Protein AF-W1XEV9-F1 (afdb_monomer)

Mean predicted aligned error: 3.54 Å

Organism: NCBI:txid408170

Sequence (114 aa):
VKIVPIPKSAIVCLFPYHVQHKGHANLSRYTWSTDYHLVINEYLERLIERLQIIDDSAQFSIHCDTSPLADRYMAYLAG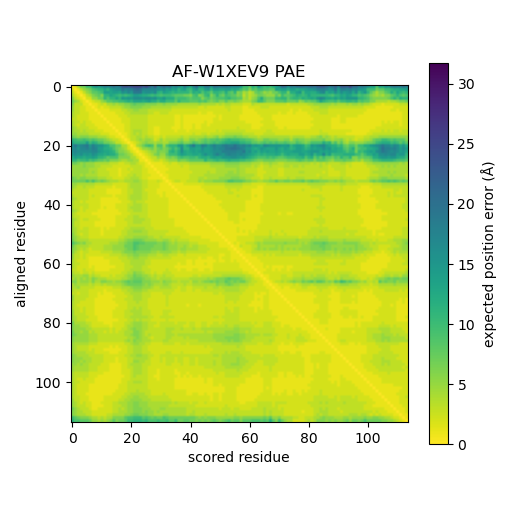LGFYGKNNCFINPKWGSYVVIGTILTTLELKPNTP

Structure (mmCIF, N/CA/C/O backbone):
data_AF-W1XEV9-F1
#
_entry.id   AF-W1XEV9-F1
#
loop_
_atom_site.group_PDB
_atom_site.id
_atom_site.type_symbol
_atom_site.label_atom_id
_atom_site.label_alt_id
_atom_site.label_comp_id
_atom_site.label_asym_id
_atom_site.label_entity_id
_atom_site.label_seq_id
_atom_site.pdbx_PDB_ins_code
_atom_site.Cartn_x
_atom_site.Cartn_y
_atom_site.Cartn_z
_atom_site.occupancy
_atom_site.B_iso_or_equiv
_atom_site.auth_seq_id
_atom_site.auth_comp_id
_atom_site.auth_asym_id
_atom_site.auth_atom_id
_atom_site.pdbx_PDB_model_num
ATOM 1 N N . VAL A 1 1 ? 9.387 1.637 13.069 1.00 63.06 1 VAL A N 1
ATOM 2 C CA . VAL A 1 1 ? 8.037 1.994 12.572 1.00 63.06 1 VAL A CA 1
ATOM 3 C C . VAL A 1 1 ? 7.054 1.887 13.730 1.00 63.06 1 VAL A C 1
ATOM 5 O O . VAL A 1 1 ? 7.037 0.850 14.382 1.00 63.06 1 VAL A O 1
ATOM 8 N N . LYS A 1 2 ? 6.312 2.953 14.057 1.00 72.19 2 LYS A N 1
ATOM 9 C CA . LYS A 1 2 ? 5.299 2.929 15.126 1.00 72.19 2 LYS A CA 1
ATOM 10 C C . LYS A 1 2 ? 4.003 2.361 14.543 1.00 72.19 2 LYS A C 1
ATOM 12 O O . LYS A 1 2 ? 3.473 2.917 13.588 1.00 72.19 2 LYS A O 1
ATOM 17 N N . ILE A 1 3 ? 3.533 1.244 15.083 1.00 80.81 3 ILE A N 1
ATOM 18 C CA . ILE A 1 3 ? 2.278 0.605 14.668 1.00 80.81 3 ILE A CA 1
ATOM 19 C C . ILE A 1 3 ? 1.144 1.204 15.507 1.00 80.81 3 ILE A C 1
ATOM 21 O O . ILE A 1 3 ? 1.338 1.487 16.692 1.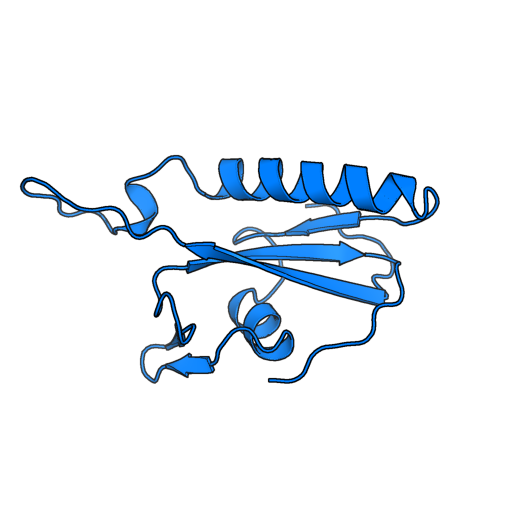00 80.81 3 ILE A O 1
ATOM 25 N N . VAL A 1 4 ? -0.029 1.414 14.905 1.00 86.12 4 VAL A N 1
ATOM 26 C CA . VAL A 1 4 ? -1.252 1.752 15.653 1.00 86.12 4 VAL A CA 1
ATOM 27 C C . VAL A 1 4 ? -1.523 0.649 16.694 1.00 86.12 4 VAL A C 1
ATOM 29 O O . VAL A 1 4 ? -1.494 -0.519 16.320 1.00 86.12 4 VAL A O 1
ATOM 32 N N . PRO A 1 5 ? -1.789 0.964 17.977 1.00 78.94 5 PRO A N 1
ATOM 33 C CA . PRO A 1 5 ? -1.836 -0.043 19.044 1.00 78.94 5 PRO A CA 1
ATOM 34 C C . PRO A 1 5 ? -2.851 -1.177 18.833 1.00 78.94 5 PRO A C 1
ATOM 36 O O . PRO A 1 5 ? -2.576 -2.311 19.214 1.00 78.94 5 PRO A O 1
ATOM 39 N N . ILE A 1 6 ? -4.017 -0.880 18.246 1.00 91.12 6 ILE A N 1
ATOM 40 C CA . ILE A 1 6 ? -5.091 -1.853 17.981 1.00 91.12 6 ILE A CA 1
ATOM 41 C C . ILE A 1 6 ? -5.744 -1.499 16.632 1.00 91.12 6 ILE A C 1
ATOM 43 O O . ILE A 1 6 ? -6.761 -0.801 16.604 1.00 91.12 6 ILE A O 1
ATOM 47 N N . PRO A 1 7 ? -5.145 -1.892 15.494 1.00 94.38 7 PRO A N 1
ATOM 48 C CA . PRO A 1 7 ? -5.729 -1.612 14.190 1.00 94.38 7 PRO A CA 1
ATOM 49 C C . PRO A 1 7 ? -6.982 -2.473 13.989 1.00 94.38 7 PRO A C 1
ATOM 51 O O . PRO A 1 7 ? -6.974 -3.668 14.281 1.00 94.38 7 PRO A O 1
ATOM 54 N N . LYS A 1 8 ? -8.057 -1.865 13.483 1.00 96.62 8 LYS A N 1
ATOM 55 C CA . LYS A 1 8 ? -9.320 -2.550 13.166 1.00 96.62 8 LYS A CA 1
ATOM 56 C C . LYS A 1 8 ? -9.447 -2.879 11.682 1.00 96.62 8 LYS A C 1
ATOM 58 O O . LYS A 1 8 ? -10.092 -3.862 11.332 1.00 96.62 8 LYS A O 1
ATOM 63 N N . SER A 1 9 ? -8.805 -2.084 10.826 1.00 97.38 9 SER A N 1
ATOM 64 C CA . SER A 1 9 ? -8.821 -2.264 9.373 1.00 97.38 9 SER A CA 1
ATOM 65 C C . SER A 1 9 ? -7.467 -1.929 8.747 1.00 97.38 9 SER A C 1
ATOM 67 O O . SER A 1 9 ? -6.635 -1.237 9.344 1.00 97.38 9 SER A O 1
ATOM 69 N N . ALA A 1 10 ? -7.275 -2.386 7.510 1.00 97.62 10 ALA A N 1
ATOM 70 C CA . ALA A 1 10 ? -6.152 -2.015 6.662 1.00 97.62 10 ALA A CA 1
ATOM 71 C C . ALA A 1 10 ? -6.660 -1.484 5.316 1.00 97.62 10 ALA A C 1
ATOM 73 O O . ALA A 1 10 ? -7.485 -2.126 4.668 1.00 97.62 10 ALA A O 1
ATOM 74 N N . ILE A 1 11 ? -6.151 -0.330 4.892 1.00 98.19 11 ILE A N 1
ATOM 75 C CA . ILE A 1 11 ? -6.355 0.211 3.545 1.00 98.19 11 ILE A CA 1
ATOM 76 C C . ILE A 1 11 ? -5.089 -0.099 2.756 1.00 98.19 11 ILE A C 1
ATOM 78 O O . ILE A 1 11 ? -4.007 0.345 3.138 1.00 98.19 11 ILE A O 1
ATOM 82 N N . VAL A 1 12 ? -5.212 -0.871 1.679 1.00 98.50 12 VAL A N 1
ATOM 83 C CA . V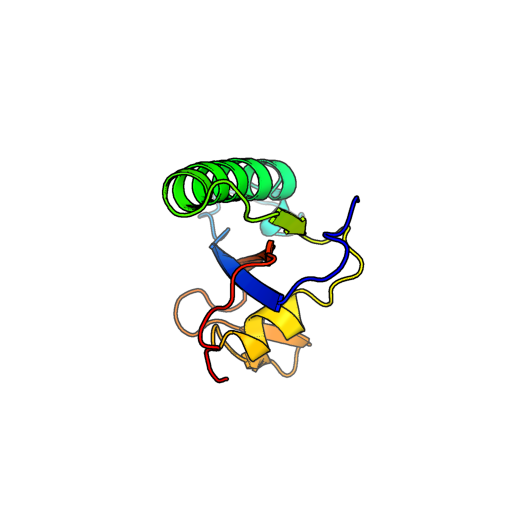AL A 1 12 ? -4.068 -1.310 0.870 1.00 98.50 12 VAL A CA 1
ATOM 84 C C . VAL A 1 12 ? -4.133 -0.656 -0.503 1.00 98.50 12 VAL A C 1
ATOM 86 O O . VAL A 1 12 ? -5.166 -0.682 -1.168 1.00 98.50 12 VAL A O 1
ATOM 89 N N . CYS A 1 13 ? -3.016 -0.079 -0.932 1.00 98.44 13 CYS A N 1
ATOM 90 C CA . CYS A 1 13 ? -2.889 0.664 -2.177 1.00 98.44 13 CYS A CA 1
ATOM 91 C C . CYS A 1 13 ? -1.770 0.071 -3.039 1.00 98.44 13 CYS A C 1
ATOM 93 O O . CYS A 1 13 ? -0.700 -0.281 -2.537 1.00 98.44 13 CYS A O 1
ATOM 95 N N . LEU A 1 14 ? -2.006 0.001 -4.351 1.00 98.25 14 LEU A N 1
ATOM 96 C CA . LEU A 1 14 ? -0.987 -0.358 -5.336 1.00 98.25 14 LEU A CA 1
ATOM 97 C C . LEU A 1 14 ? -0.451 0.894 -6.022 1.00 98.25 14 LEU A C 1
ATOM 99 O O . LEU A 1 14 ? -1.225 1.730 -6.487 1.00 98.25 14 LEU A O 1
ATOM 103 N N . PHE A 1 15 ? 0.867 0.963 -6.171 1.00 97.69 15 PHE A N 1
ATOM 104 C CA . PHE A 1 15 ? 1.552 2.034 -6.882 1.00 97.69 15 PHE A CA 1
ATOM 105 C C . PHE A 1 15 ? 2.288 1.428 -8.084 1.00 97.69 15 PHE A C 1
ATOM 107 O O . PHE A 1 15 ? 3.289 0.726 -7.907 1.00 97.69 15 PHE A O 1
ATOM 114 N N . PRO A 1 16 ? 1.783 1.616 -9.314 1.00 96.44 16 PRO A N 1
ATOM 115 C CA . PRO A 1 16 ? 2.431 1.081 -10.500 1.00 96.44 16 PRO A CA 1
ATOM 116 C C . PRO A 1 16 ? 3.721 1.850 -10.807 1.00 96.44 16 PRO A C 1
ATOM 118 O O . PRO A 1 16 ? 3.717 3.077 -10.844 1.00 96.44 16 PRO A O 1
ATOM 121 N N . TYR A 1 17 ? 4.812 1.131 -11.078 1.00 95.19 17 TYR A N 1
ATOM 122 C CA . TYR A 1 17 ? 6.136 1.732 -11.328 1.00 95.19 17 TYR A CA 1
ATOM 123 C C . TYR A 1 17 ? 6.672 1.471 -12.742 1.00 95.19 17 TYR A C 1
ATOM 125 O O . TYR A 1 17 ? 7.827 1.767 -13.048 1.00 95.19 17 TYR A O 1
ATOM 133 N N . HIS A 1 18 ? 5.865 0.881 -13.629 1.00 92.50 18 HIS A N 1
ATOM 134 C CA . HIS A 1 18 ? 6.324 0.599 -14.984 1.00 92.50 18 HIS A CA 1
ATOM 135 C C . HIS A 1 18 ? 6.558 1.897 -15.772 1.00 92.50 18 HIS A C 1
ATOM 137 O O . HIS A 1 18 ? 5.623 2.535 -16.254 1.00 92.50 18 HIS A O 1
ATOM 143 N N . VAL A 1 19 ? 7.830 2.223 -15.983 1.00 87.06 19 VAL A N 1
ATOM 144 C CA . VAL A 1 19 ? 8.288 3.312 -16.850 1.00 87.06 19 VAL A CA 1
ATOM 145 C C . VAL A 1 19 ? 8.866 2.757 -18.159 1.00 87.06 19 VAL A C 1
ATOM 147 O O . VAL A 1 19 ? 9.418 1.650 -18.190 1.00 87.06 19 VAL A O 1
ATOM 150 N N . GLN A 1 20 ? 8.710 3.499 -19.263 1.00 84.25 20 GLN A N 1
ATOM 151 C CA . GLN A 1 20 ? 9.337 3.144 -20.543 1.00 84.25 20 GLN A CA 1
ATOM 152 C C . GLN A 1 20 ? 10.855 3.357 -20.468 1.00 84.25 20 GLN A C 1
ATOM 154 O O . GLN A 1 20 ? 11.314 4.378 -19.963 1.00 84.25 20 GLN A O 1
ATOM 159 N N . HIS A 1 21 ? 11.631 2.408 -21.001 1.00 78.31 21 HIS A N 1
ATOM 160 C CA . HIS A 1 21 ? 13.089 2.507 -21.069 1.00 78.31 21 HIS A CA 1
ATOM 161 C C . HIS A 1 21 ? 13.569 3.010 -22.428 1.00 78.31 21 HIS A C 1
ATOM 163 O O . HIS A 1 21 ? 13.054 2.563 -23.454 1.00 78.31 21 HIS A O 1
ATOM 169 N N . LYS A 1 22 ? 14.637 3.813 -22.444 1.00 77.31 22 LYS A N 1
ATOM 170 C CA . LYS A 1 22 ? 15.462 4.040 -23.637 1.00 77.31 22 LYS A CA 1
ATOM 171 C C . LYS A 1 22 ? 16.932 3.811 -23.272 1.00 77.31 22 LYS A C 1
ATOM 173 O O . LYS A 1 22 ? 17.442 4.497 -22.397 1.00 77.31 22 LYS A O 1
ATOM 178 N N . GLY A 1 23 ? 17.602 2.874 -23.946 1.00 82.75 23 GLY A N 1
ATOM 179 C CA . GLY A 1 23 ? 19.027 2.571 -23.744 1.00 82.75 23 GLY A CA 1
ATOM 180 C C . GLY A 1 23 ? 19.292 1.204 -23.105 1.00 82.75 23 GLY A C 1
ATOM 181 O O . GLY A 1 23 ? 18.427 0.327 -23.115 1.00 82.75 23 GLY A O 1
ATOM 182 N N . HIS A 1 24 ? 20.493 1.022 -22.550 1.00 83.62 24 HIS A N 1
ATOM 183 C CA . HIS A 1 24 ? 20.902 -0.177 -21.810 1.00 83.62 24 HIS A CA 1
ATOM 184 C C . HIS A 1 24 ? 20.904 0.103 -20.302 1.00 83.62 24 HIS A C 1
ATOM 186 O O . HIS A 1 24 ? 21.461 1.106 -19.868 1.00 83.62 24 HIS A O 1
ATOM 192 N N . ALA A 1 25 ? 20.302 -0.789 -19.513 1.00 85.38 25 ALA A N 1
ATOM 193 C CA . ALA A 1 25 ? 20.304 -0.735 -18.053 1.00 85.38 25 ALA A CA 1
ATOM 194 C C . ALA A 1 25 ? 20.328 -2.159 -17.485 1.00 85.38 25 ALA A C 1
ATOM 196 O O . ALA A 1 25 ? 19.684 -3.058 -18.027 1.00 85.38 25 ALA A O 1
ATOM 197 N N . ASN A 1 26 ? 21.069 -2.358 -16.396 1.00 89.06 26 ASN A N 1
ATOM 198 C CA . ASN A 1 26 ? 21.226 -3.639 -15.698 1.00 89.06 26 ASN A CA 1
ATOM 199 C C . ASN A 1 26 ? 20.593 -3.647 -14.293 1.00 89.06 26 ASN A C 1
ATOM 201 O O . ASN A 1 26 ? 20.732 -4.629 -13.568 1.00 89.06 26 ASN A O 1
ATOM 205 N N . LEU A 1 27 ? 19.920 -2.561 -13.902 1.00 92.25 27 LEU A N 1
ATOM 206 C CA . LEU A 1 27 ? 19.215 -2.451 -12.626 1.00 92.25 27 LEU A CA 1
ATOM 207 C C . LEU A 1 27 ? 17.744 -2.850 -12.770 1.00 92.25 27 LEU A C 1
ATOM 209 O O . LEU A 1 27 ? 17.127 -2.631 -13.816 1.00 92.25 27 LEU A O 1
ATOM 213 N N . SER A 1 28 ? 17.168 -3.393 -11.699 1.00 91.88 28 SER A N 1
ATOM 214 C CA . SER A 1 28 ? 15.748 -3.747 -11.623 1.00 91.88 28 SER A CA 1
ATOM 215 C C . SER A 1 28 ? 14.839 -2.543 -11.879 1.00 91.88 28 SER A C 1
ATOM 217 O O . SER A 1 28 ? 15.097 -1.443 -11.406 1.00 91.88 28 SER A O 1
ATOM 219 N N . ARG A 1 29 ? 13.715 -2.753 -12.575 1.00 92.12 29 ARG A N 1
ATOM 220 C CA . ARG A 1 29 ? 12.842 -1.654 -13.033 1.00 92.12 29 ARG A CA 1
ATOM 221 C C . ARG A 1 29 ? 12.260 -0.786 -11.908 1.00 92.12 29 ARG A C 1
ATOM 223 O O . ARG A 1 29 ? 11.996 0.386 -12.140 1.00 92.12 29 ARG A O 1
ATOM 230 N N . TYR A 1 30 ? 12.071 -1.333 -10.705 1.00 92.44 30 TYR A N 1
ATOM 231 C CA . TYR A 1 30 ? 11.556 -0.570 -9.560 1.00 92.44 30 TYR A CA 1
ATOM 232 C C . TYR A 1 30 ? 12.551 0.481 -9.033 1.00 92.44 30 TYR A C 1
ATOM 234 O O . TYR A 1 30 ? 12.156 1.341 -8.257 1.00 92.44 30 TYR A O 1
ATOM 242 N N . THR A 1 31 ? 13.823 0.436 -9.451 1.00 92.75 31 THR A N 1
ATOM 243 C CA . THR A 1 31 ? 14.860 1.391 -9.020 1.00 92.75 31 THR A CA 1
ATOM 244 C C . THR A 1 31 ? 15.027 2.569 -9.982 1.00 92.75 31 THR A C 1
ATOM 246 O O . THR A 1 31 ? 15.994 3.316 -9.867 1.00 92.75 31 THR A O 1
ATOM 249 N N . TRP A 1 32 ? 14.179 2.679 -11.007 1.00 91.69 32 TRP A N 1
ATOM 250 C CA . TRP A 1 32 ? 14.372 3.641 -12.099 1.00 91.69 32 TRP A CA 1
ATOM 251 C C . TRP A 1 32 ? 13.591 4.942 -11.919 1.00 91.69 32 TRP A C 1
ATOM 253 O O . TRP A 1 32 ? 13.870 5.924 -12.603 1.00 91.69 32 TRP A O 1
ATOM 263 N N . SER A 1 33 ? 12.595 4.946 -11.038 1.00 88.00 33 SER A N 1
ATOM 264 C CA . SER A 1 33 ? 11.891 6.152 -10.614 1.00 88.00 33 SER A CA 1
ATOM 265 C C . SER A 1 33 ? 12.481 6.687 -9.311 1.00 88.00 33 SER A C 1
ATOM 267 O O . SER A 1 33 ? 13.384 6.087 -8.728 1.00 88.00 33 SER A O 1
ATOM 269 N N . THR A 1 34 ? 11.916 7.790 -8.818 1.00 93.62 34 THR A N 1
ATOM 270 C CA . THR A 1 34 ? 12.046 8.179 -7.411 1.00 93.62 34 THR A CA 1
ATOM 271 C C . THR A 1 34 ? 11.804 6.970 -6.509 1.00 93.62 34 THR A C 1
ATOM 273 O O . THR A 1 34 ? 10.928 6.150 -6.807 1.00 93.62 34 THR A O 1
ATOM 276 N N . ASP A 1 35 ? 12.580 6.876 -5.427 1.00 96.00 35 ASP A N 1
ATOM 277 C CA . ASP A 1 35 ? 12.432 5.842 -4.405 1.00 96.00 35 ASP A CA 1
ATOM 278 C C . ASP A 1 35 ? 10.963 5.723 -3.982 1.00 96.00 35 ASP A C 1
ATOM 280 O O . ASP A 1 35 ? 10.338 6.696 -3.542 1.00 96.00 35 ASP A O 1
ATOM 284 N N . TYR A 1 36 ? 10.405 4.524 -4.146 1.00 96.44 36 TYR A N 1
ATOM 285 C CA . TYR A 1 36 ? 8.994 4.286 -3.893 1.00 96.44 36 TYR A CA 1
ATOM 286 C C . TYR A 1 36 ? 8.614 4.539 -2.438 1.00 96.44 36 TYR A C 1
ATOM 288 O O . TYR A 1 36 ? 7.469 4.898 -2.188 1.00 96.44 36 TYR A O 1
ATOM 296 N N . HIS A 1 37 ? 9.540 4.408 -1.484 1.00 96.94 37 HIS A N 1
ATOM 297 C CA . HIS A 1 37 ? 9.245 4.694 -0.082 1.00 96.94 37 HIS A CA 1
ATOM 298 C C . HIS A 1 37 ? 8.814 6.148 0.115 1.00 96.94 37 HIS A C 1
ATOM 300 O O . HIS A 1 37 ? 7.890 6.417 0.881 1.00 96.94 37 HIS A O 1
ATOM 306 N N . LEU A 1 38 ? 9.452 7.084 -0.594 1.00 97.12 38 LEU A N 1
ATOM 307 C CA . LEU A 1 38 ? 9.117 8.506 -0.523 1.00 97.12 38 LEU A CA 1
ATOM 308 C C . LEU A 1 38 ? 7.746 8.764 -1.149 1.00 97.12 38 LEU A C 1
ATOM 310 O O . LEU A 1 38 ? 6.891 9.395 -0.535 1.00 97.12 38 LEU A O 1
ATOM 314 N N . VAL A 1 39 ? 7.521 8.203 -2.340 1.00 97.06 39 VAL A N 1
ATOM 315 C CA . VAL A 1 39 ? 6.261 8.358 -3.079 1.00 97.06 39 VAL A CA 1
ATOM 316 C C . VAL A 1 39 ? 5.088 7.768 -2.293 1.00 97.06 39 VAL A C 1
ATOM 318 O O . VAL A 1 39 ? 4.052 8.405 -2.149 1.00 97.06 39 VAL A O 1
ATOM 321 N N . ILE A 1 40 ? 5.230 6.558 -1.755 1.00 97.62 40 ILE A N 1
ATOM 322 C CA . ILE A 1 40 ? 4.155 5.892 -1.013 1.00 97.62 40 ILE A CA 1
ATOM 323 C C . ILE A 1 40 ? 3.809 6.670 0.255 1.00 97.62 40 ILE A C 1
ATOM 325 O O . ILE A 1 40 ? 2.626 6.895 0.503 1.00 97.62 40 ILE A O 1
ATOM 329 N N . ASN A 1 41 ? 4.808 7.101 1.034 1.00 97.31 41 ASN A N 1
ATOM 330 C CA . ASN A 1 41 ? 4.550 7.875 2.248 1.00 97.31 41 ASN A CA 1
ATOM 331 C C . ASN A 1 41 ? 3.802 9.173 1.927 1.00 97.31 41 ASN A C 1
ATOM 333 O O . ASN A 1 41 ? 2.734 9.384 2.487 1.00 97.31 41 ASN A O 1
ATOM 337 N N . GLU A 1 42 ? 4.274 9.966 0.960 1.00 98.19 42 GLU A N 1
ATOM 338 C CA . GLU A 1 42 ? 3.628 11.233 0.584 1.00 98.19 42 GLU A CA 1
ATOM 339 C C . GLU A 1 42 ? 2.150 11.039 0.197 1.00 98.19 42 GLU A C 1
ATOM 341 O O . GLU A 1 42 ? 1.258 11.760 0.650 1.00 98.19 42 GLU A O 1
ATOM 346 N N . TYR A 1 43 ? 1.855 10.043 -0.641 1.00 98.44 43 TYR A N 1
ATOM 347 C CA . TYR A 1 43 ? 0.487 9.804 -1.101 1.00 98.44 43 TYR A CA 1
ATOM 348 C C . TYR A 1 43 ? -0.420 9.256 0.005 1.00 98.44 43 TYR A C 1
ATOM 350 O O . TYR A 1 43 ? -1.602 9.608 0.053 1.00 98.44 43 TYR A O 1
ATOM 358 N N . LEU A 1 44 ? 0.101 8.396 0.883 1.00 98.44 44 LEU A N 1
ATOM 359 C CA . LEU A 1 44 ? -0.679 7.843 1.988 1.00 98.44 44 LEU A CA 1
ATOM 360 C C . LEU A 1 44 ? -0.878 8.859 3.120 1.00 98.44 44 LEU A C 1
ATOM 362 O O . LEU A 1 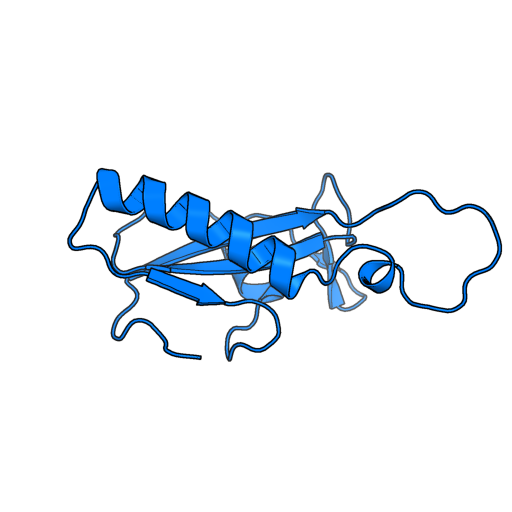44 ? -1.950 8.858 3.718 1.00 98.44 44 LEU A O 1
ATOM 366 N N . GLU A 1 45 ? 0.068 9.770 3.362 1.00 98.38 45 GLU A N 1
ATOM 367 C CA . GLU A 1 45 ? -0.110 10.911 4.273 1.00 98.38 45 GLU A CA 1
ATOM 368 C C . GLU A 1 45 ? -1.263 11.799 3.802 1.00 98.38 45 GLU A C 1
ATOM 370 O O . GLU A 1 45 ? -2.197 12.055 4.559 1.00 98.38 45 GLU A O 1
ATOM 375 N N . ARG A 1 46 ? -1.287 12.154 2.513 1.00 98.38 46 ARG A N 1
ATOM 376 C CA . ARG A 1 46 ? -2.392 12.922 1.916 1.00 98.38 46 ARG A CA 1
ATOM 377 C C . ARG A 1 46 ? -3.740 12.211 2.033 1.00 98.38 46 ARG A C 1
ATOM 379 O O . ARG A 1 46 ? -4.772 12.867 2.164 1.00 98.38 46 ARG A O 1
ATOM 386 N N . LEU A 1 47 ? -3.765 10.879 1.953 1.00 98.25 47 LEU A N 1
ATOM 387 C CA . LEU A 1 47 ? -4.989 10.105 2.173 1.00 98.25 47 LEU A CA 1
ATOM 388 C C . LEU A 1 47 ? -5.413 10.148 3.647 1.00 98.25 47 LEU A C 1
ATOM 390 O O . LEU A 1 47 ? -6.591 10.364 3.926 1.00 98.25 47 LEU A O 1
ATOM 394 N N . ILE A 1 48 ? -4.471 9.993 4.579 1.00 98.19 48 ILE A N 1
ATOM 395 C CA . ILE A 1 48 ? -4.727 10.092 6.021 1.00 98.19 48 ILE A CA 1
ATOM 396 C C . ILE A 1 48 ? -5.297 11.462 6.379 1.00 98.19 48 ILE A C 1
ATOM 398 O O . ILE A 1 48 ? -6.321 11.508 7.051 1.00 98.19 48 ILE A O 1
ATOM 402 N N . GLU A 1 49 ? -4.725 12.556 5.871 1.00 97.81 49 GLU A N 1
ATOM 403 C CA . GLU A 1 49 ? -5.246 13.913 6.092 1.00 97.81 49 GLU A CA 1
ATOM 404 C C . GLU A 1 49 ? -6.726 14.027 5.699 1.00 97.81 49 GLU A C 1
ATOM 406 O O . GLU A 1 49 ? -7.523 14.657 6.390 1.00 97.81 49 GLU A O 1
ATOM 411 N N . ARG A 1 50 ? -7.128 13.382 4.597 1.00 97.31 50 ARG A N 1
ATOM 412 C CA . ARG A 1 50 ? -8.530 13.370 4.157 1.00 97.31 50 ARG A CA 1
ATOM 413 C C . ARG A 1 50 ? -9.418 12.496 5.032 1.00 97.31 50 ARG A C 1
ATOM 415 O O . ARG A 1 50 ? -10.561 12.872 5.265 1.00 97.31 50 ARG A O 1
ATOM 422 N N . LEU A 1 51 ? -8.914 11.364 5.514 1.00 96.38 51 LEU A N 1
ATOM 423 C CA . LEU A 1 51 ? -9.648 10.484 6.425 1.00 96.38 51 LEU A CA 1
ATOM 424 C C . LEU A 1 51 ? -9.828 11.125 7.808 1.00 96.38 51 LEU A C 1
ATOM 426 O O . LEU A 1 51 ? -10.896 11.000 8.397 1.00 96.38 51 LEU A O 1
ATOM 430 N N . GLN A 1 52 ? -8.834 11.875 8.282 1.00 96.38 52 GLN A N 1
ATOM 431 C CA . GLN A 1 52 ? -8.878 12.599 9.556 1.00 96.38 52 GLN A CA 1
ATOM 432 C C . GLN A 1 52 ? -9.903 13.736 9.573 1.00 96.38 52 GLN A C 1
ATOM 434 O O . GLN A 1 52 ? -10.412 14.079 10.631 1.00 96.38 52 GLN A O 1
ATOM 439 N N . ILE A 1 53 ? -10.250 14.309 8.414 1.00 96.06 53 ILE A N 1
ATOM 440 C CA . ILE A 1 53 ? -11.351 15.285 8.319 1.00 96.06 53 ILE A CA 1
ATOM 441 C C . ILE A 1 53 ? -12.708 14.622 8.614 1.00 96.06 53 ILE A C 1
ATOM 443 O O . ILE A 1 53 ? -13.632 15.291 9.069 1.00 96.06 53 ILE A O 1
ATOM 447 N N . ILE A 1 54 ? -12.845 13.326 8.323 1.00 92.31 54 ILE A N 1
ATOM 448 C CA . ILE A 1 54 ? -14.089 12.566 8.507 1.00 92.31 54 ILE A CA 1
ATOM 449 C C . ILE A 1 54 ? -14.213 12.093 9.961 1.00 92.31 54 ILE A C 1
ATOM 451 O O . ILE A 1 54 ? -15.297 12.165 10.534 1.00 92.31 54 ILE A O 1
ATOM 455 N N . ASP A 1 55 ? -13.111 11.613 10.538 1.00 94.12 55 ASP A N 1
ATOM 456 C CA . ASP A 1 55 ? -13.010 11.183 11.933 1.00 94.12 55 ASP A CA 1
ATOM 457 C C . ASP A 1 55 ? -11.621 11.549 12.474 1.00 94.12 55 ASP A C 1
ATOM 459 O O . ASP A 1 55 ? -10.615 10.913 12.145 1.00 94.12 55 ASP A O 1
ATOM 463 N N . ASP A 1 56 ? -11.571 12.593 13.297 1.00 94.69 56 ASP A N 1
ATOM 464 C CA . ASP A 1 56 ? -10.337 13.135 13.870 1.00 94.69 56 ASP A CA 1
ATOM 46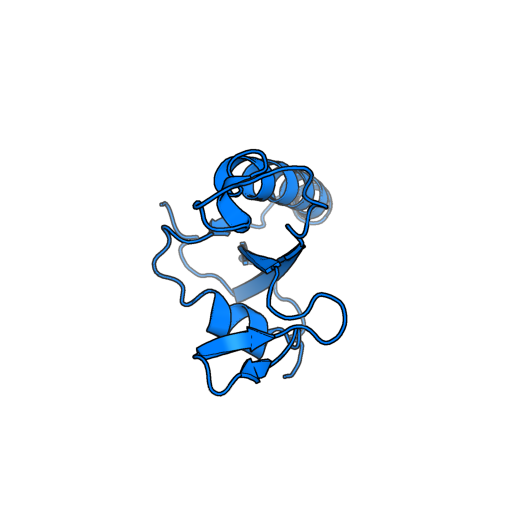5 C C . ASP A 1 56 ? -9.776 12.273 15.013 1.00 94.69 56 ASP A C 1
ATOM 467 O O . ASP A 1 56 ? -8.598 12.382 15.362 1.00 94.69 56 ASP A O 1
ATOM 471 N N . SER A 1 57 ? -10.595 11.375 15.565 1.00 95.62 57 SER A N 1
ATOM 472 C CA . SER A 1 57 ? -10.210 10.443 16.622 1.00 95.62 57 SER A CA 1
ATOM 473 C C . SER A 1 57 ? -9.498 9.201 16.079 1.00 95.62 57 SER A C 1
ATOM 475 O O . SER A 1 57 ? -8.818 8.483 16.825 1.00 95.62 57 SER A O 1
ATOM 477 N N . ALA A 1 58 ? -9.627 8.947 14.774 1.00 96.06 58 ALA A N 1
ATOM 478 C CA . ALA A 1 58 ? -9.019 7.806 14.125 1.00 96.06 58 ALA A CA 1
ATOM 479 C C . ALA A 1 58 ? -7.486 7.906 14.103 1.00 96.06 58 ALA A C 1
ATOM 481 O O . ALA A 1 58 ? -6.886 8.933 13.784 1.00 96.06 58 ALA A O 1
ATOM 482 N N . GLN A 1 59 ? -6.830 6.788 14.414 1.00 97.12 59 GLN A N 1
ATOM 483 C CA . GLN A 1 59 ? -5.378 6.666 14.365 1.00 97.12 59 GLN A CA 1
ATOM 484 C C . GLN A 1 59 ? -4.954 5.918 13.110 1.00 97.12 59 GLN A C 1
ATOM 486 O O . GLN A 1 59 ? -5.634 4.992 12.661 1.00 97.12 59 GLN A O 1
ATOM 491 N N . PHE A 1 60 ? -3.795 6.295 12.575 1.00 96.88 60 PHE A N 1
ATOM 492 C CA . PHE A 1 60 ? -3.261 5.762 11.330 1.00 96.88 60 PHE A CA 1
ATOM 493 C C . PHE A 1 60 ? -1.762 5.483 11.460 1.00 96.88 60 PHE A C 1
ATOM 495 O O . PHE A 1 60 ? -1.044 6.173 12.183 1.00 96.88 60 PHE A O 1
ATOM 502 N N . SER A 1 61 ? -1.276 4.468 10.750 1.00 96.94 61 SER A N 1
ATOM 503 C CA . SER A 1 61 ? 0.158 4.242 10.540 1.00 96.94 61 SER A CA 1
ATOM 504 C C . SER A 1 61 ? 0.395 3.722 9.129 1.00 96.94 61 SER A C 1
ATOM 506 O O . SER A 1 61 ? -0.340 2.845 8.672 1.00 96.94 61 SER A O 1
ATOM 508 N N . ILE A 1 62 ? 1.403 4.275 8.457 1.00 97.25 62 ILE A N 1
ATOM 509 C CA . ILE A 1 62 ? 1.796 3.902 7.097 1.00 97.25 62 ILE A CA 1
ATOM 510 C C . ILE A 1 62 ? 2.859 2.806 7.153 1.00 97.25 62 ILE A C 1
ATOM 512 O O . ILE A 1 62 ? 3.781 2.856 7.969 1.00 97.25 62 ILE A O 1
ATOM 516 N N . HIS A 1 63 ? 2.722 1.827 6.264 1.00 97.00 63 HIS A N 1
ATOM 517 C CA . HIS A 1 63 ? 3.589 0.664 6.143 1.00 97.00 63 HIS A CA 1
ATOM 518 C C . HIS A 1 63 ? 3.878 0.377 4.672 1.00 97.00 63 HIS A C 1
ATOM 520 O O . HIS A 1 63 ? 2.973 0.380 3.839 1.00 97.00 63 HIS A O 1
ATOM 526 N N . CYS A 1 64 ? 5.145 0.127 4.365 1.00 96.06 64 CYS A N 1
ATOM 527 C CA . CYS A 1 64 ? 5.620 -0.306 3.056 1.00 96.06 64 CYS A CA 1
ATOM 528 C C . CYS A 1 64 ? 7.013 -0.908 3.232 1.00 96.06 64 CYS A C 1
ATOM 530 O O . CYS A 1 64 ? 7.869 -0.221 3.793 1.00 96.06 64 CYS A O 1
ATOM 532 N N . ASP A 1 65 ? 7.225 -2.127 2.730 1.00 94.56 65 ASP A N 1
ATOM 533 C CA . ASP A 1 65 ? 8.487 -2.864 2.515 1.00 94.56 65 ASP A CA 1
ATOM 534 C C . ASP A 1 65 ? 9.380 -3.097 3.752 1.00 94.56 65 ASP A C 1
ATOM 536 O O . ASP A 1 65 ? 9.775 -4.215 4.060 1.00 94.56 65 ASP A O 1
ATOM 540 N N . THR A 1 66 ? 9.642 -2.049 4.522 1.00 90.38 66 THR A N 1
ATOM 541 C CA . THR A 1 66 ? 10.430 -2.010 5.762 1.00 90.38 66 THR A CA 1
ATOM 542 C C . THR A 1 66 ? 9.605 -2.269 7.030 1.00 90.38 66 THR A C 1
ATOM 544 O O . THR A 1 66 ? 10.102 -2.139 8.153 1.00 90.38 66 THR A O 1
ATOM 547 N N . SER A 1 67 ? 8.324 -2.601 6.871 1.00 90.75 67 SER A N 1
ATOM 548 C CA . SER A 1 67 ? 7.396 -2.874 7.972 1.00 90.75 67 SER A CA 1
ATOM 549 C C . SER A 1 67 ? 7.331 -4.375 8.300 1.00 90.75 67 SER A C 1
ATOM 551 O O . SER A 1 67 ? 7.731 -5.195 7.478 1.00 90.75 67 SER A O 1
ATOM 553 N N . PRO A 1 68 ? 6.788 -4.782 9.463 1.00 90.69 68 PRO A N 1
ATOM 554 C CA . PRO A 1 68 ? 6.593 -6.201 9.769 1.00 90.69 68 PRO A CA 1
ATOM 555 C C . PRO A 1 68 ? 5.415 -6.840 9.009 1.00 90.69 68 PRO A C 1
ATOM 557 O O . PRO A 1 68 ? 5.119 -8.014 9.230 1.00 90.69 68 PRO A O 1
ATOM 560 N N . LEU A 1 69 ? 4.703 -6.089 8.159 1.00 94.31 69 LEU A N 1
ATOM 561 C CA . LEU A 1 69 ? 3.573 -6.605 7.392 1.00 94.31 69 LEU A CA 1
ATOM 562 C C . LEU A 1 69 ? 4.036 -7.403 6.172 1.00 94.31 69 LEU A C 1
ATOM 564 O O . LEU A 1 69 ? 4.988 -7.050 5.481 1.00 94.31 69 LEU A O 1
ATOM 568 N N . ALA A 1 70 ? 3.297 -8.467 5.859 1.00 96.31 70 ALA A N 1
ATOM 569 C CA . ALA A 1 70 ? 3.456 -9.196 4.609 1.00 96.31 70 ALA A CA 1
ATOM 570 C C . ALA A 1 70 ? 2.696 -8.471 3.486 1.00 96.31 70 ALA A C 1
ATOM 572 O O . ALA A 1 70 ? 1.567 -8.835 3.163 1.00 96.31 70 ALA A O 1
ATOM 573 N N . ASP A 1 71 ? 3.306 -7.450 2.881 1.00 97.25 71 ASP A N 1
ATOM 574 C CA . ASP A 1 71 ? 2.644 -6.537 1.933 1.00 97.25 71 ASP A CA 1
ATOM 575 C C . ASP A 1 71 ? 1.887 -7.249 0.799 1.00 97.25 71 ASP A C 1
ATOM 577 O O . ASP A 1 71 ? 0.732 -6.934 0.509 1.00 97.25 71 ASP A O 1
ATOM 581 N N . ARG A 1 72 ? 2.490 -8.279 0.191 1.00 97.38 72 ARG A N 1
ATOM 582 C CA . ARG A 1 72 ? 1.833 -9.074 -0.866 1.00 97.38 72 ARG A CA 1
ATOM 583 C C . ARG A 1 72 ? 0.579 -9.788 -0.362 1.00 97.38 72 ARG A C 1
ATOM 585 O O . ARG A 1 72 ? -0.386 -9.936 -1.108 1.00 97.38 72 ARG A O 1
ATOM 592 N N . TYR A 1 73 ? 0.583 -10.227 0.896 1.00 97.00 73 TYR A N 1
ATOM 593 C CA . TYR A 1 73 ? -0.555 -10.910 1.505 1.00 97.00 73 TYR A CA 1
ATOM 594 C C . TYR A 1 73 ? -1.652 -9.917 1.866 1.00 97.00 73 TYR A C 1
ATOM 596 O O . TYR A 1 73 ? -2.816 -10.192 1.597 1.00 97.00 73 TYR A O 1
ATOM 604 N N . MET A 1 74 ? -1.280 -8.732 2.351 1.00 97.56 74 MET A N 1
ATOM 605 C CA . MET A 1 74 ? -2.219 -7.629 2.560 1.00 97.56 74 MET A CA 1
ATOM 606 C C . MET A 1 74 ? -2.926 -7.250 1.253 1.00 97.56 74 MET A C 1
ATOM 608 O O . MET A 1 74 ? -4.149 -7.146 1.226 1.00 97.56 74 MET A O 1
ATOM 612 N N . ALA A 1 75 ? -2.184 -7.121 0.148 1.00 98.12 75 ALA A N 1
ATOM 613 C CA . ALA A 1 75 ? -2.765 -6.812 -1.158 1.00 98.12 75 ALA A CA 1
ATOM 614 C C . ALA A 1 75 ? -3.678 -7.927 -1.697 1.00 98.12 75 ALA A C 1
ATOM 616 O O . ALA A 1 75 ? -4.707 -7.632 -2.304 1.00 98.12 75 ALA A O 1
ATOM 617 N N . TYR A 1 76 ? -3.334 -9.194 -1.450 1.00 98.12 76 TYR A N 1
ATOM 618 C CA . TYR A 1 76 ? -4.201 -10.331 -1.768 1.00 98.12 76 TYR A CA 1
ATOM 619 C C . TYR A 1 76 ? -5.506 -10.286 -0.966 1.00 98.12 76 TYR A C 1
ATOM 621 O O . TYR A 1 76 ? -6.576 -10.318 -1.562 1.00 98.12 76 TYR A O 1
ATOM 629 N N . LEU A 1 77 ? -5.428 -10.136 0.362 1.00 97.69 77 LEU A N 1
ATOM 630 C CA . LEU A 1 77 ? -6.606 -10.025 1.232 1.00 97.69 77 LEU A CA 1
ATOM 631 C C . LEU A 1 77 ? -7.509 -8.845 0.851 1.00 97.69 77 LEU A C 1
ATOM 633 O O . LEU A 1 77 ? -8.727 -8.951 0.945 1.00 97.69 77 LEU A O 1
ATOM 637 N N . ALA A 1 78 ? -6.920 -7.744 0.381 1.00 98.00 78 ALA A N 1
ATOM 638 C CA . ALA A 1 78 ? -7.647 -6.575 -0.101 1.00 98.00 78 ALA A CA 1
ATOM 639 C C . ALA A 1 78 ? -8.293 -6.756 -1.493 1.00 98.00 78 ALA A C 1
ATOM 641 O O . ALA A 1 78 ? -8.904 -5.816 -1.999 1.00 98.00 78 ALA A O 1
ATOM 642 N N . GLY A 1 79 ? -8.170 -7.925 -2.133 1.00 97.94 79 GLY A N 1
ATOM 643 C CA . GLY A 1 79 ? -8.785 -8.192 -3.438 1.00 97.94 79 GLY A CA 1
ATOM 644 C C . GLY A 1 79 ? -8.100 -7.498 -4.613 1.00 97.94 79 GLY A C 1
ATOM 645 O O . GLY A 1 79 ? -8.712 -7.269 -5.654 1.00 97.94 79 GLY A O 1
ATOM 646 N N . LEU A 1 80 ? -6.828 -7.118 -4.467 1.00 98.31 80 LEU A N 1
ATOM 647 C CA . LEU A 1 80 ? -6.132 -6.305 -5.469 1.00 98.31 80 LEU 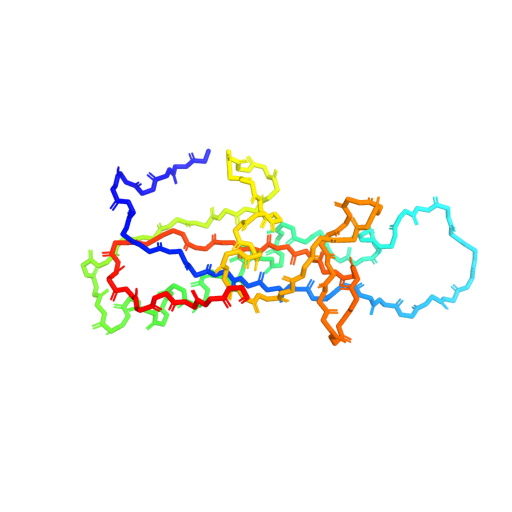A CA 1
ATOM 648 C C . LEU A 1 80 ? -5.442 -7.145 -6.559 1.00 98.31 80 LEU A C 1
ATOM 650 O O . LEU A 1 80 ? -4.841 -6.583 -7.481 1.00 98.31 80 LEU A O 1
ATOM 654 N N . GLY A 1 81 ? -5.462 -8.476 -6.445 1.00 97.81 81 GLY A N 1
ATOM 655 C CA . GLY A 1 81 ? -4.719 -9.383 -7.317 1.00 97.81 81 GLY A CA 1
ATOM 656 C C . GLY A 1 81 ? -4.439 -10.743 -6.678 1.00 97.81 81 GLY A C 1
ATOM 657 O O . GLY A 1 81 ? -5.027 -11.103 -5.664 1.00 97.81 81 GLY A O 1
ATOM 658 N N . PHE A 1 82 ? -3.521 -11.503 -7.275 1.00 97.75 82 PHE A N 1
ATOM 659 C CA . PHE A 1 82 ? -3.223 -12.884 -6.886 1.00 97.75 82 PHE A CA 1
ATOM 660 C C . PHE A 1 82 ? -1.718 -13.182 -6.881 1.00 97.75 82 PHE A C 1
ATOM 662 O O . PHE A 1 82 ? -0.909 -12.411 -7.397 1.00 97.75 82 PHE A O 1
ATOM 669 N N . TYR A 1 83 ? -1.333 -14.325 -6.312 1.00 97.12 83 TYR A N 1
ATOM 670 C CA . TYR A 1 83 ? 0.051 -14.800 -6.325 1.00 97.12 83 TYR A CA 1
ATOM 671 C C . TYR A 1 83 ? 0.370 -15.563 -7.609 1.00 97.12 83 TYR A C 1
ATOM 673 O O . TYR A 1 83 ? -0.241 -16.586 -7.919 1.00 97.12 83 TYR A O 1
ATOM 681 N N . GLY A 1 84 ? 1.374 -15.092 -8.343 1.00 96.69 84 GLY A N 1
ATOM 682 C CA . GLY A 1 84 ? 1.962 -15.847 -9.439 1.00 96.69 84 GLY A CA 1
ATOM 683 C C . GLY A 1 84 ? 2.807 -17.018 -8.933 1.00 96.69 84 GLY A C 1
ATOM 684 O O . GLY A 1 84 ? 3.350 -16.987 -7.830 1.00 96.69 84 GLY A O 1
ATOM 685 N N . LYS A 1 85 ? 3.022 -18.027 -9.789 1.00 97.00 85 LYS A N 1
ATOM 686 C CA . LYS A 1 85 ? 3.954 -19.145 -9.512 1.00 97.00 85 LYS A CA 1
ATOM 687 C C . LYS A 1 85 ? 5.404 -18.687 -9.276 1.00 97.00 85 LYS A C 1
ATOM 689 O O . LYS A 1 85 ? 6.208 -19.437 -8.740 1.00 97.00 85 LYS A O 1
ATOM 694 N N . ASN A 1 86 ? 5.735 -17.464 -9.686 1.00 96.31 86 ASN A N 1
ATOM 695 C CA . ASN A 1 86 ? 7.019 -16.797 -9.464 1.00 96.31 86 ASN A CA 1
ATOM 696 C C . ASN A 1 86 ? 7.095 -16.052 -8.114 1.00 96.31 86 ASN A C 1
ATOM 698 O O . ASN A 1 86 ? 8.044 -15.305 -7.889 1.00 96.31 86 ASN A O 1
ATOM 702 N N . ASN A 1 87 ? 6.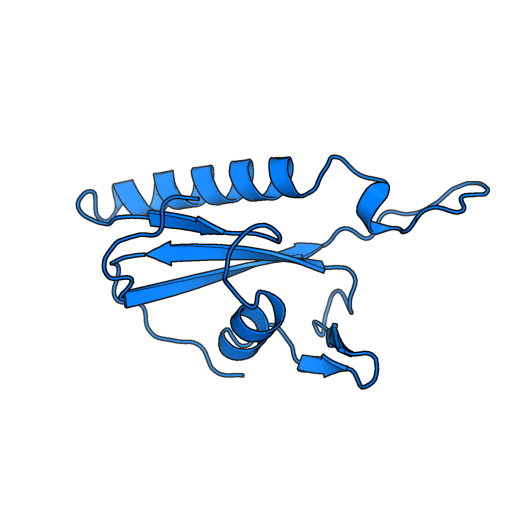101 -16.223 -7.235 1.00 94.12 87 ASN A N 1
ATOM 703 C CA . ASN A 1 87 ? 5.958 -15.552 -5.938 1.00 94.12 87 ASN A CA 1
ATOM 704 C C . ASN A 1 87 ? 5.756 -14.027 -6.005 1.00 94.12 87 ASN A C 1
ATOM 706 O O . ASN A 1 87 ? 5.737 -13.358 -4.965 1.00 94.12 87 ASN A O 1
ATOM 710 N N . CYS A 1 88 ? 5.584 -13.457 -7.200 1.00 96.31 88 CYS A N 1
ATOM 711 C CA . CYS A 1 88 ? 5.165 -12.072 -7.349 1.00 96.31 88 CYS A CA 1
ATOM 712 C C . CYS A 1 88 ? 3.664 -11.947 -7.086 1.00 96.31 88 CYS A C 1
ATOM 714 O O . CYS A 1 88 ? 2.876 -12.818 -7.453 1.00 96.31 88 CYS A O 1
ATOM 716 N N . PHE A 1 89 ? 3.272 -10.817 -6.508 1.00 98.06 89 PHE A N 1
ATOM 717 C CA . PHE A 1 89 ? 1.888 -10.377 -6.561 1.00 98.06 89 PHE A CA 1
ATOM 718 C C . PHE A 1 89 ? 1.582 -9.855 -7.972 1.00 98.06 89 PHE A C 1
ATOM 720 O O . PHE A 1 89 ? 2.401 -9.140 -8.553 1.00 98.06 89 PHE A O 1
ATOM 727 N N . ILE A 1 90 ? 0.434 -10.230 -8.531 1.00 98.31 90 ILE A N 1
ATOM 728 C CA . ILE A 1 90 ? 0.013 -9.883 -9.888 1.00 98.31 90 ILE A CA 1
ATOM 729 C C . ILE A 1 90 ? -1.354 -9.213 -9.818 1.00 98.31 90 ILE A C 1
ATOM 731 O O . ILE A 1 90 ? -2.347 -9.825 -9.429 1.00 98.31 90 ILE A O 1
ATOM 735 N N . ASN A 1 91 ? -1.405 -7.958 -10.253 1.00 98.25 91 ASN A N 1
ATOM 736 C CA . ASN A 1 91 ? -2.645 -7.237 -10.485 1.00 98.25 91 ASN A CA 1
ATOM 737 C C . ASN A 1 91 ? -3.117 -7.438 -11.946 1.00 98.25 91 ASN A C 1
ATOM 739 O O . ASN A 1 91 ? -2.283 -7.381 -12.854 1.00 98.25 91 ASN A O 1
ATOM 743 N N . PRO A 1 92 ? -4.429 -7.599 -12.218 1.00 96.50 92 PRO A N 1
ATOM 744 C CA . PRO A 1 92 ? -4.941 -7.806 -13.579 1.00 96.50 92 PRO A CA 1
ATOM 745 C C . PRO A 1 92 ? -4.621 -6.688 -14.584 1.00 96.50 92 PRO A C 1
ATOM 747 O O . PRO A 1 92 ? -4.540 -6.945 -15.781 1.00 96.50 92 PRO A O 1
ATOM 750 N N . LYS A 1 93 ? -4.449 -5.447 -14.114 1.00 96.69 93 LYS A N 1
ATOM 751 C CA . LYS A 1 93 ? -4.210 -4.266 -14.953 1.00 96.69 93 LYS A CA 1
ATOM 752 C C . LYS A 1 93 ? -2.727 -3.936 -15.105 1.00 96.69 93 LYS A C 1
ATOM 754 O O . LYS A 1 93 ? -2.290 -3.598 -16.200 1.00 96.69 93 LYS A O 1
ATOM 759 N N . TRP A 1 94 ? -1.960 -4.002 -14.018 1.00 97.06 94 TRP A N 1
ATOM 760 C CA . TRP A 1 94 ? -0.554 -3.562 -13.992 1.00 97.06 94 TRP A CA 1
ATOM 761 C C . TRP A 1 94 ? 0.463 -4.712 -13.946 1.00 97.06 94 TRP A C 1
ATOM 763 O O . TRP A 1 94 ? 1.673 -4.477 -13.928 1.00 97.06 94 TRP A O 1
ATOM 773 N N . GLY A 1 95 ? -0.007 -5.962 -13.931 1.00 97.31 95 GLY A N 1
ATOM 774 C CA . GLY A 1 95 ? 0.841 -7.135 -13.758 1.00 97.31 95 GLY A CA 1
ATOM 775 C C . GLY A 1 95 ? 1.543 -7.114 -12.401 1.00 97.31 95 GLY A C 1
ATOM 776 O O . GLY A 1 95 ? 0.965 -6.702 -11.395 1.00 97.31 95 GLY A O 1
ATOM 777 N N . SER A 1 96 ? 2.804 -7.542 -12.373 1.00 97.00 96 SER A N 1
ATOM 778 C CA . SER A 1 96 ? 3.649 -7.504 -11.173 1.00 97.00 96 SER A CA 1
ATOM 779 C C . SER A 1 96 ? 4.431 -6.196 -11.000 1.00 97.00 96 SER A C 1
ATOM 781 O O . SER A 1 96 ? 5.265 -6.097 -10.101 1.00 97.00 96 SER A O 1
ATOM 783 N N . TYR A 1 97 ? 4.203 -5.191 -11.853 1.00 96.56 97 TYR A N 1
ATOM 784 C CA . TYR A 1 97 ? 4.897 -3.900 -11.790 1.00 96.56 97 TYR A CA 1
ATOM 785 C C . TYR A 1 97 ? 4.225 -2.933 -10.814 1.00 96.56 97 TYR A C 1
ATOM 787 O O . TYR A 1 97 ? 3.921 -1.791 -11.162 1.00 96.56 97 TYR A O 1
ATOM 795 N N . VAL A 1 98 ? 3.983 -3.411 -9.593 1.00 97.56 98 VAL A N 1
ATOM 796 C CA . VAL A 1 98 ? 3.390 -2.642 -8.499 1.00 97.56 98 VAL A CA 1
ATOM 797 C C . VAL A 1 98 ? 4.228 -2.772 -7.235 1.00 97.56 98 VAL A C 1
ATOM 799 O O . VAL A 1 98 ? 4.744 -3.846 -6.926 1.00 97.56 98 VAL A O 1
ATOM 802 N N . VAL A 1 99 ? 4.353 -1.671 -6.509 1.00 97.44 99 VAL A N 1
ATOM 803 C CA . VAL A 1 99 ? 4.752 -1.665 -5.099 1.00 97.44 99 VAL A CA 1
ATOM 804 C C . VAL A 1 99 ? 3.508 -1.423 -4.248 1.00 97.44 99 VAL A C 1
ATOM 806 O O . VAL A 1 99 ? 2.483 -0.954 -4.753 1.00 97.44 99 VAL A O 1
ATOM 809 N N . ILE A 1 100 ? 3.562 -1.824 -2.984 1.00 98.31 100 ILE A N 1
ATOM 810 C CA . ILE A 1 100 ? 2.386 -1.933 -2.120 1.00 98.31 100 ILE A CA 1
ATOM 811 C C . ILE A 1 100 ? 2.594 -1.024 -0.915 1.00 98.31 100 ILE A C 1
ATOM 813 O O . ILE A 1 100 ? 3.624 -1.099 -0.256 1.00 98.31 100 ILE A O 1
ATOM 817 N N . GLY A 1 101 ? 1.604 -0.183 -0.633 1.00 98.31 101 GLY A N 1
ATOM 818 C CA . GLY A 1 101 ? 1.546 0.612 0.586 1.00 98.31 101 GLY A CA 1
ATOM 819 C C . GLY A 1 101 ? 0.289 0.276 1.375 1.00 98.31 101 GLY A C 1
ATOM 820 O O . GLY A 1 101 ? -0.780 0.095 0.793 1.00 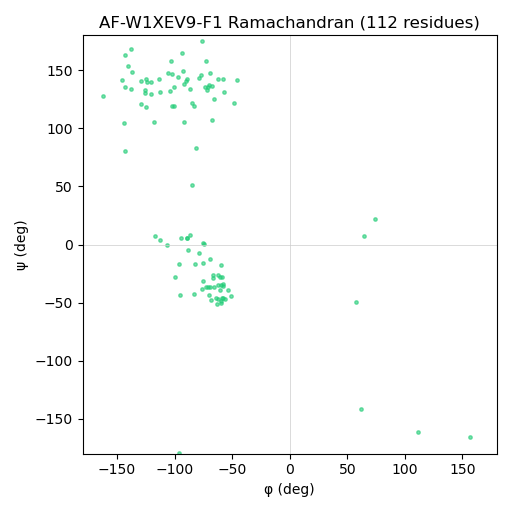98.31 101 GLY A O 1
ATOM 821 N N . THR A 1 102 ? 0.412 0.203 2.695 1.00 98.31 102 THR A N 1
ATOM 822 C CA . THR A 1 102 ? -0.684 -0.134 3.604 1.00 98.31 102 THR A CA 1
ATOM 823 C C . THR A 1 102 ? -0.835 0.942 4.671 1.00 98.31 102 THR A C 1
ATOM 825 O O . THR A 1 102 ? 0.136 1.329 5.316 1.00 98.31 102 THR A O 1
ATOM 828 N N . ILE A 1 103 ? -2.067 1.386 4.910 1.00 98.12 103 ILE A N 1
ATOM 829 C CA . ILE A 1 103 ? -2.435 2.154 6.099 1.00 98.12 103 ILE A CA 1
ATOM 830 C C . ILE A 1 103 ? -3.145 1.208 7.061 1.00 98.12 103 ILE A C 1
ATOM 832 O O . ILE A 1 103 ? -4.208 0.681 6.739 1.00 98.12 103 ILE A O 1
ATOM 836 N N . LEU A 1 104 ? -2.591 1.025 8.256 1.00 97.75 104 LEU A N 1
ATOM 837 C CA . LEU A 1 104 ? -3.325 0.429 9.371 1.00 97.75 104 LEU A CA 1
ATOM 838 C C . LEU A 1 104 ? -4.090 1.523 10.105 1.00 97.75 104 LEU A C 1
ATOM 840 O O . LEU A 1 104 ? -3.513 2.571 10.404 1.00 97.75 104 LEU A O 1
ATOM 844 N N . THR A 1 105 ? -5.362 1.274 10.412 1.00 97.50 105 THR A N 1
ATOM 845 C CA . THR A 1 105 ? -6.248 2.277 11.011 1.00 97.50 105 THR A CA 1
ATOM 846 C C . THR A 1 105 ? -7.166 1.700 12.087 1.00 97.50 105 THR A C 1
ATOM 848 O O . THR A 1 105 ? -7.501 0.514 12.066 1.00 97.50 105 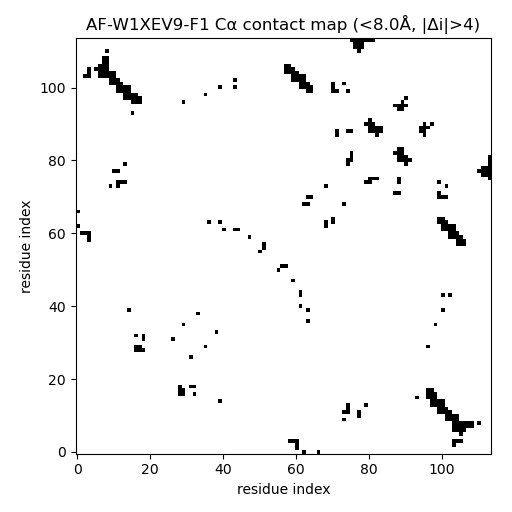THR A O 1
ATOM 851 N N . THR A 1 106 ? -7.583 2.542 13.035 1.00 97.50 106 THR A N 1
ATOM 852 C CA . THR A 1 106 ? -8.646 2.229 14.006 1.00 97.50 106 THR A CA 1
ATOM 853 C C . THR A 1 106 ? -10.055 2.371 13.431 1.00 97.50 106 THR A C 1
ATOM 855 O O . THR A 1 106 ? -11.007 2.008 14.119 1.00 97.50 106 THR A O 1
ATOM 858 N N . LEU A 1 107 ? -10.207 2.881 12.204 1.00 96.44 107 LEU A N 1
ATOM 859 C CA . LEU A 1 107 ? -11.496 2.908 11.514 1.00 96.44 107 LEU A CA 1
ATOM 860 C C . LEU A 1 107 ? -12.019 1.486 11.288 1.00 96.44 107 LEU A C 1
ATOM 862 O O . LEU A 1 107 ? -11.257 0.575 10.954 1.00 96.44 107 LEU A O 1
ATOM 866 N N . GLU A 1 108 ? -13.329 1.307 11.418 1.00 95.75 108 GLU A N 1
ATOM 867 C CA . GLU A 1 108 ? -14.019 0.067 11.059 1.00 95.75 108 GLU A CA 1
ATOM 868 C C . GLU A 1 108 ? -14.500 0.161 9.614 1.00 95.75 108 GLU A C 1
ATOM 870 O O . GLU A 1 108 ? -15.447 0.878 9.297 1.00 95.75 108 GLU A O 1
ATOM 875 N N . LEU A 1 109 ? -13.811 -0.544 8.719 1.00 96.06 109 LEU A N 1
ATOM 876 C CA . LEU A 1 109 ? -14.099 -0.552 7.294 1.00 96.06 109 LEU A CA 1
ATOM 877 C C . LEU A 1 109 ? -14.587 -1.936 6.887 1.00 96.06 109 LEU A C 1
ATOM 879 O O . LEU A 1 109 ? -14.090 -2.960 7.358 1.00 96.06 109 LEU A O 1
ATOM 883 N N . LYS A 1 110 ? -15.553 -1.976 5.968 1.00 97.12 110 LYS A N 1
ATOM 884 C CA . LYS A 1 110 ? -16.000 -3.241 5.385 1.00 97.12 110 LYS A CA 1
ATOM 885 C C . LYS A 1 110 ? -14.851 -3.843 4.556 1.00 97.12 110 LYS A C 1
ATOM 887 O O . LYS A 1 110 ? -14.368 -3.156 3.655 1.00 97.12 110 LYS A O 1
ATOM 892 N N . PRO A 1 111 ? -14.433 -5.098 4.807 1.00 96.81 111 PRO A N 1
ATOM 893 C CA . PRO A 1 111 ? -13.343 -5.709 4.061 1.00 96.81 111 PRO A CA 1
ATOM 894 C C . PRO A 1 111 ? -13.749 -5.995 2.612 1.00 96.81 111 PRO A C 1
ATOM 896 O O . PRO A 1 111 ? -14.904 -6.323 2.315 1.00 96.81 111 PRO A O 1
ATOM 899 N N . ASN A 1 112 ? -12.768 -5.909 1.718 1.00 96.88 112 ASN A N 1
ATOM 900 C CA . ASN A 1 112 ? -12.836 -6.527 0.401 1.00 96.88 112 ASN A CA 1
ATOM 901 C C . ASN A 1 112 ? -12.594 -8.041 0.508 1.00 96.88 112 ASN A C 1
ATOM 903 O O . ASN A 1 112 ? -12.302 -8.572 1.581 1.00 96.88 112 ASN A O 1
ATOM 907 N N . THR A 1 113 ? -12.735 -8.733 -0.618 1.00 92.88 113 THR A N 1
ATOM 908 C CA . THR A 1 113 ? -12.462 -10.165 -0.740 1.00 92.88 113 THR A CA 1
ATOM 909 C C . THR A 1 113 ? -11.453 -10.400 -1.863 1.00 92.88 113 THR A C 1
ATOM 911 O O . THR A 1 113 ? -11.556 -9.706 -2.880 1.00 92.88 113 THR A O 1
ATOM 914 N N . PRO A 1 114 ? -10.517 -11.353 -1.699 1.00 90.44 114 PRO A N 1
ATOM 915 C CA . PRO A 1 114 ? -9.706 -11.887 -2.792 1.00 90.44 114 PRO A CA 1
ATOM 916 C C . PRO A 1 114 ? -10.517 -12.331 -4.013 1.00 90.44 114 PRO A C 1
ATOM 918 O O . PRO A 1 114 ? -11.658 -12.816 -3.818 1.00 90.44 114 PRO A O 1
#

Nearest PDB structures (foldseek):
  5d6s-assembly5_E  TM=8.765E-01  e=2.806E-08  Streptococcus thermophilus
  5d08-assembly2_B  TM=8.751E-01  e=2.600E-07  Bacillus subtilis subsp. subtilis str. 168
  5d0b-assembly2_B  TM=8.668E-01  e=7.916E-07  Bacillus subtilis subsp. subtilis str. 168
  5t8y-assembly2_B  TM=8.486E-01  e=7.335E-06  Bacillus subtilis subsp. subtilis str. 168
  4ras-assembly3_C  TM=7.672E-01  e=3.302E-01  Nitratireductor pacificus pht-3B

Foldseek 3Di:
DDDDPDFQDKDKDKDFQDDDDDDDDDDDSCPPDPNVVVVLVVVVVVVVVVVCVVPVPKDKDKDFDPDPDPQLVSCQQQVQADADPVRAGQGPPRGSRIGMMMMGMNDNDDGDGD

InterPro domains:
  IPR004453 Epoxyqueuosine reductase QueG [PTHR30002] (3-114)
  IPR013542 Epoxyqueuosine reductase QueG, DUF1730 [PF08331] (2-66)

Radius of gyration: 15.25 Å; Cα contacts (8 Å, |Δi|>4): 176; chains: 1; bounding box: 37×34×43 Å

pLDDT: mean 94.45, std 5.85, range [63.06, 98.5]

Secondary structure (DSSP, 8-state):
-PPPSS--EEEEEEEE------S---S-GGGSSS-HHHHHHHHHHHHHHHHHHH-TT--EEEE-SSSSS-HHHHHHHTTS-EE-TTS-EEBTTTBT-EEEEEEEESS-------

Solvent-accessible surface area (backbone atoms only — not comparable to full-atom values): 7046 Å² total; per-residue (Å²): 135,76,72,53,94,68,58,64,30,71,51,68,45,79,47,76,55,82,70,91,85,86,86,89,82,91,70,66,68,76,72,74,58,77,62,57,72,59,56,48,50,57,56,49,50,58,49,47,59,57,49,36,74,76,42,72,86,55,48,71,26,82,39,53,92,85,42,97,67,61,55,66,56,51,37,28,52,55,38,59,36,45,79,42,98,84,75,41,51,32,25,93,86,62,41,60,40,54,50,55,34,34,37,38,21,52,49,87,63,86,79,60,59,99